Protein AF-A0A8S3EJD5-F1 (afdb_monomer)

Mean predicted aligned error: 3.76 Å

Secondary structure (DSSP, 8-state):
---HHHHHHHHHHHHHHSGGGPPPPHHHHTT-HHHHHHHHHH-

Foldseek 3Di:
DDPVVLVVVQVVQCCVQQPPPRDDDPVSPVSSVSVVVVVVVVD

Organism: NCBI:txid392030

InterPro domains:
  IPR001128 Cytochrome P450 [PF00067] (1-43)
  IPR036396 Cytochrome P450 superfamily [G3DSA:1.10.630.10] (1-43)
  IPR036396 Cytochrome P450 superfamily [SSF48264] (2-43)

Sequence (43 aa):
MTHDNVLGACREEVDRILPNGKLPTNDNLTDLVICEAIINETL

Nearest PDB structures (foldseek):
  5t6q-assembly1_A  TM=8.701E-01  e=9.716E-01  Oryctolagus cunicul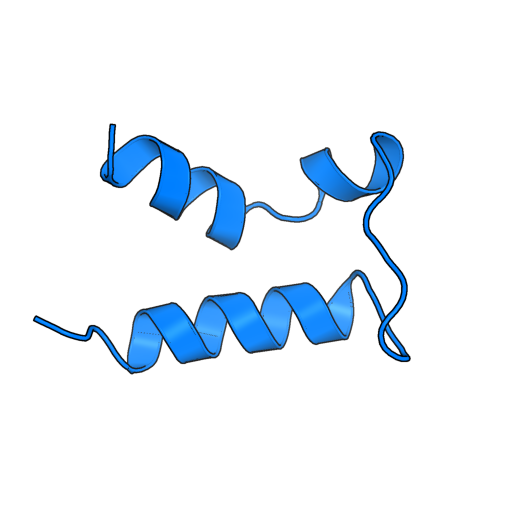us
  6c94-assembly1_A  TM=8.626E-01  e=1.606E+00  Oryctolagus cuniculus
  2lfh-assembly1_A  TM=3.367E-01  e=9.660E+00  Homo sapiens

Solvent-accessible surface area (backbone atoms only — not comparable to full-atom values): 2735 Å² total; per-residue (Å²): 133,87,56,62,69,58,56,47,54,39,49,55,51,45,52,69,77,30,54,92,78,47,78,84,51,80,84,49,56,79,71,42,55,66,54,51,52,52,55,62,71,72,107

pLDDT: mean 90.15, std 8.09, range [51.94, 96.19]

Structure (mmCIF, N/CA/C/O backbone):
data_AF-A0A8S3EJD5-F1
#
_entry.id   AF-A0A8S3EJD5-F1
#
loop_
_atom_site.group_PDB
_atom_site.id
_atom_site.type_symbol
_atom_site.label_atom_id
_atom_site.label_alt_id
_atom_site.label_comp_id
_atom_site.label_asym_id
_atom_site.label_entity_id
_atom_site.label_seq_id
_atom_site.pdbx_PDB_ins_code
_atom_site.Cartn_x
_atom_site.Cartn_y
_atom_site.Cartn_z
_atom_site.occupancy
_atom_site.B_iso_or_equiv
_atom_site.auth_seq_id
_atom_site.auth_comp_id
_atom_site.auth_asym_id
_atom_site.auth_atom_id
_atom_site.pdbx_PDB_model_num
ATOM 1 N N . MET A 1 1 ? 11.197 5.735 -16.276 1.00 51.94 1 MET A N 1
ATOM 2 C CA . MET A 1 1 ? 11.256 4.263 -16.191 1.00 51.94 1 MET A CA 1
ATOM 3 C C . MET A 1 1 ? 10.119 3.856 -15.269 1.00 51.94 1 MET A C 1
ATOM 5 O O . MET A 1 1 ? 10.150 4.254 -14.113 1.00 51.94 1 MET A O 1
ATOM 9 N N . TH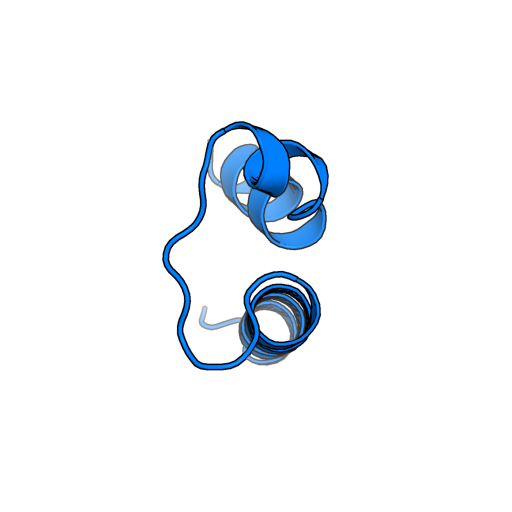R A 1 2 ? 9.057 3.232 -15.779 1.00 66.94 2 THR A N 1
ATOM 10 C CA . THR A 1 2 ? 7.991 2.696 -14.919 1.00 66.94 2 THR A CA 1
ATOM 11 C C . THR A 1 2 ? 8.479 1.366 -14.365 1.00 66.94 2 THR A C 1
ATOM 13 O O . THR A 1 2 ? 8.738 0.431 -15.117 1.00 66.94 2 THR A O 1
ATOM 16 N N . HIS A 1 3 ? 8.705 1.312 -13.055 1.00 84.75 3 HIS A N 1
ATOM 17 C CA . HIS A 1 3 ? 9.075 0.081 -12.370 1.00 84.75 3 HIS A CA 1
ATOM 18 C C . HIS A 1 3 ? 7.789 -0.675 -12.025 1.00 84.75 3 HIS A C 1
ATOM 20 O O . HIS A 1 3 ? 7.249 -0.522 -10.932 1.00 84.75 3 HIS A O 1
ATOM 26 N N . ASP A 1 4 ? 7.275 -1.464 -12.969 1.00 89.19 4 ASP A N 1
ATOM 27 C CA . ASP A 1 4 ? 5.978 -2.147 -12.823 1.00 89.19 4 ASP A CA 1
ATOM 28 C C . ASP A 1 4 ? 5.921 -3.046 -11.577 1.00 89.19 4 ASP A C 1
ATOM 30 O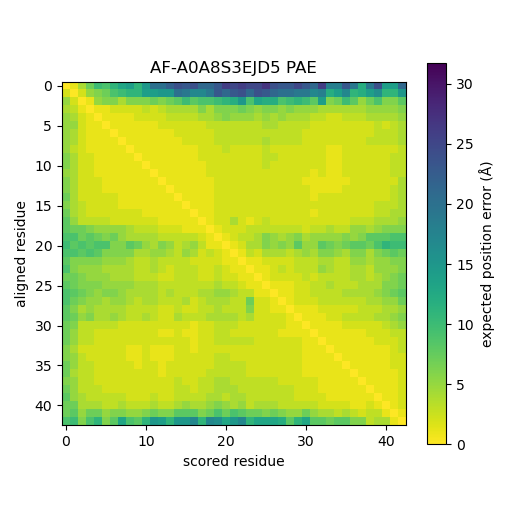 O . ASP A 1 4 ? 4.895 -3.113 -10.905 1.00 89.19 4 ASP A O 1
ATOM 34 N N . ASN A 1 5 ? 7.051 -3.654 -11.203 1.00 91.19 5 ASN A N 1
ATOM 35 C CA . ASN A 1 5 ? 7.175 -4.451 -9.980 1.00 91.19 5 ASN A CA 1
ATOM 36 C C . ASN A 1 5 ? 6.990 -3.609 -8.707 1.00 91.19 5 ASN A C 1
ATOM 38 O O . ASN A 1 5 ? 6.383 -4.068 -7.744 1.00 91.19 5 ASN A O 1
ATOM 42 N N . VAL A 1 6 ? 7.490 -2.371 -8.708 1.00 91.19 6 VAL A N 1
ATOM 43 C CA . VAL A 1 6 ? 7.376 -1.439 -7.576 1.00 91.19 6 VAL A CA 1
ATOM 44 C C . VAL A 1 6 ? 5.933 -0.955 -7.449 1.00 91.19 6 VAL A C 1
ATOM 46 O O . VAL A 1 6 ? 5.365 -0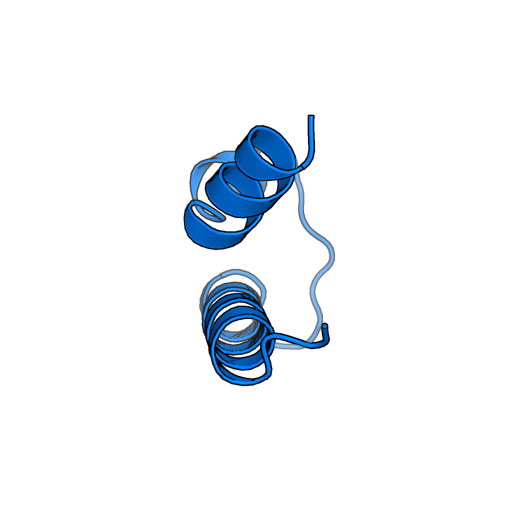.968 -6.361 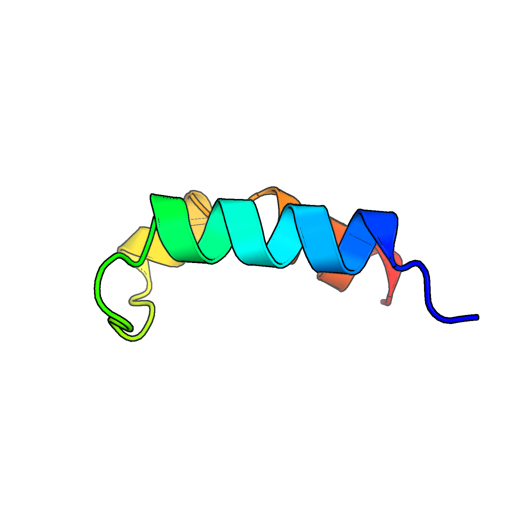1.00 91.19 6 VAL A O 1
ATOM 49 N N . LEU A 1 7 ? 5.295 -0.622 -8.577 1.00 92.19 7 LEU A N 1
ATOM 50 C CA . LEU A 1 7 ? 3.876 -0.270 -8.602 1.00 92.19 7 LEU A CA 1
ATOM 51 C C . LEU A 1 7 ? 2.986 -1.433 -8.132 1.00 92.19 7 LEU A C 1
ATOM 53 O O . LEU A 1 7 ? 2.008 -1.203 -7.421 1.00 92.19 7 LEU A O 1
ATOM 57 N N . GLY A 1 8 ? 3.316 -2.668 -8.520 1.00 95.06 8 GLY A N 1
ATOM 58 C CA . GLY A 1 8 ? 2.643 -3.875 -8.038 1.00 95.06 8 GLY A CA 1
ATOM 59 C C . GLY A 1 8 ? 2.743 -4.014 -6.520 1.00 95.06 8 GLY A C 1
ATOM 60 O O . GLY A 1 8 ? 1.717 -4.129 -5.855 1.00 95.06 8 GLY A O 1
ATOM 61 N N . ALA A 1 9 ? 3.953 -3.887 -5.970 1.00 94.81 9 ALA A N 1
ATOM 62 C CA . ALA A 1 9 ? 4.190 -3.972 -4.532 1.00 94.81 9 ALA A CA 1
ATOM 63 C C . ALA A 1 9 ? 3.431 -2.892 -3.735 1.00 94.81 9 ALA A C 1
ATOM 65 O O . ALA A 1 9 ? 2.824 -3.200 -2.711 1.00 94.81 9 ALA A O 1
ATOM 66 N N . CYS A 1 10 ? 3.382 -1.647 -4.230 1.00 93.88 10 CYS A N 1
ATOM 67 C CA . CYS A 1 10 ? 2.548 -0.598 -3.633 1.00 93.88 10 CYS A CA 1
ATOM 68 C C . CYS A 1 10 ? 1.066 -0.964 -3.616 1.00 93.88 10 CYS A C 1
ATOM 70 O O . CYS A 1 10 ? 0.384 -0.730 -2.624 1.00 93.88 10 CYS A O 1
ATOM 72 N N . ARG A 1 11 ? 0.546 -1.502 -4.725 1.00 93.88 11 ARG A N 1
ATOM 73 C CA . ARG A 1 11 ? -0.874 -1.864 -4.828 1.00 93.88 11 ARG A CA 1
ATOM 74 C C . ARG A 1 11 ? -1.233 -2.984 -3.865 1.00 93.88 11 ARG A C 1
ATOM 76 O O . ARG A 1 11 ? -2.217 -2.854 -3.151 1.00 93.88 11 ARG A O 1
ATOM 83 N N . GLU A 1 12 ? -0.415 -4.029 -3.800 1.00 95.81 12 GLU A N 1
ATOM 84 C CA . GLU A 1 12 ? -0.616 -5.137 -2.861 1.00 95.81 12 GLU A CA 1
ATOM 85 C C . GLU A 1 12 ? -0.595 -4.660 -1.404 1.00 95.81 12 GLU A C 1
ATOM 87 O O . GLU A 1 12 ? -1.414 -5.090 -0.590 1.00 95.81 12 GLU A O 1
ATOM 92 N N . GLU A 1 13 ? 0.310 -3.739 -1.068 1.00 96.19 13 GLU A N 1
ATOM 93 C CA . GLU A 1 13 ? 0.369 -3.140 0.262 1.00 96.19 13 GLU A CA 1
ATOM 94 C C . GLU A 1 13 ? -0.889 -2.324 0.584 1.00 96.19 13 GLU A C 1
ATOM 96 O O . GLU A 1 13 ? -1.491 -2.514 1.647 1.00 96.19 13 GLU A O 1
ATOM 101 N N . VAL A 1 14 ? -1.303 -1.455 -0.341 1.00 95.06 14 VAL A N 1
ATOM 102 C CA . VAL A 1 14 ? -2.509 -0.632 -0.207 1.00 95.06 14 VAL A CA 1
ATOM 103 C C . VAL A 1 14 ?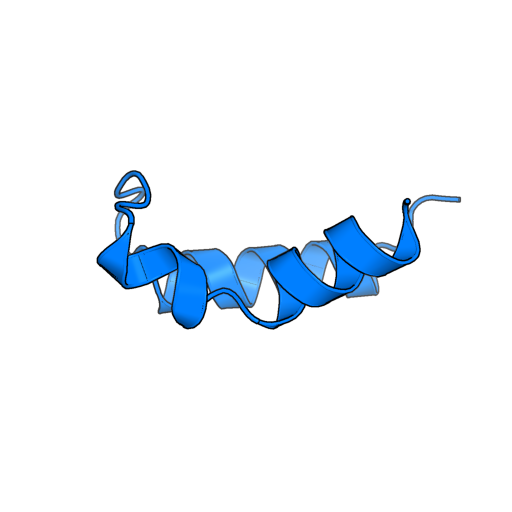 -3.747 -1.509 -0.064 1.00 95.06 14 VAL A C 1
ATOM 105 O O . VAL A 1 14 ? -4.515 -1.303 0.868 1.00 95.06 14 VAL A O 1
ATOM 108 N N . ASP A 1 15 ? -3.923 -2.524 -0.907 1.00 95.06 15 ASP A N 1
ATOM 109 C CA . ASP A 1 15 ? -5.087 -3.414 -0.853 1.00 95.06 15 ASP A CA 1
ATOM 110 C C . ASP A 1 15 ? -5.144 -4.208 0.462 1.00 95.06 15 ASP A C 1
ATOM 112 O O . ASP A 1 15 ? -6.226 -4.471 0.996 1.00 95.06 15 ASP A O 1
ATOM 116 N N . ARG A 1 16 ? -3.978 -4.561 1.019 1.00 95.25 16 ARG A N 1
ATOM 117 C CA . ARG A 1 16 ? -3.865 -5.271 2.298 1.00 95.25 16 ARG A CA 1
ATOM 118 C C . ARG A 1 16 ? -4.211 -4.386 3.499 1.00 95.25 16 ARG A C 1
ATOM 120 O O . ARG A 1 16 ? -4.878 -4.859 4.417 1.00 95.25 16 ARG A O 1
ATOM 127 N N . ILE A 1 17 ? -3.734 -3.142 3.528 1.00 94.44 17 ILE A N 1
ATOM 128 C CA . ILE A 1 17 ? -3.868 -2.237 4.689 1.00 94.44 17 ILE A CA 1
ATOM 129 C C . ILE A 1 17 ? -5.150 -1.407 4.619 1.00 94.44 17 ILE A C 1
ATOM 131 O O . ILE A 1 17 ? -5.764 -1.103 5.644 1.00 94.44 17 ILE A O 1
ATOM 135 N N . LEU A 1 18 ? -5.586 -1.073 3.408 1.00 94.44 18 LEU A N 1
ATOM 136 C CA . LEU A 1 18 ? -6.753 -0.250 3.110 1.00 94.44 18 LEU A CA 1
ATOM 137 C C . LEU A 1 18 ? -7.786 -1.047 2.295 1.00 94.44 18 LEU A C 1
ATOM 139 O O . LEU A 1 18 ? -8.136 -0.665 1.172 1.00 94.44 18 LEU A O 1
ATOM 143 N N . PRO A 1 19 ? -8.324 -2.151 2.850 1.00 91.00 19 PRO A N 1
ATOM 144 C CA . PRO A 1 19 ? -9.262 -2.989 2.124 1.00 91.00 19 PRO A CA 1
ATOM 145 C C . PRO A 1 19 ? -10.529 -2.208 1.760 1.00 91.00 19 PRO A C 1
ATOM 147 O O . PRO A 1 19 ? -10.971 -1.311 2.484 1.00 91.00 19 PRO A O 1
ATOM 150 N N . ASN A 1 20 ? -11.152 -2.600 0.648 1.00 91.50 20 ASN A N 1
ATOM 151 C CA . ASN A 1 20 ? -12.388 -2.008 0.122 1.00 91.50 20 ASN A CA 1
ATOM 152 C C . ASN A 1 20 ? -12.266 -0.526 -0.279 1.00 91.50 20 ASN A C 1
ATOM 154 O O . ASN A 1 20 ? -13.253 0.209 -0.226 1.00 91.50 20 ASN A O 1
ATOM 158 N N . GLY A 1 21 ? -11.070 -0.077 -0.673 1.00 83.94 21 GLY A N 1
ATOM 159 C CA . GLY A 1 21 ? -10.855 1.294 -1.144 1.00 83.94 21 GLY A CA 1
ATOM 160 C C . GLY A 1 21 ? -10.999 2.342 -0.039 1.00 83.94 21 GLY A C 1
ATOM 161 O O . GLY A 1 21 ? -11.377 3.484 -0.307 1.00 83.94 21 GLY A O 1
ATOM 162 N N . LYS A 1 22 ? -10.740 1.952 1.214 1.00 91.00 22 LYS A N 1
ATOM 163 C CA . LYS A 1 22 ? -10.735 2.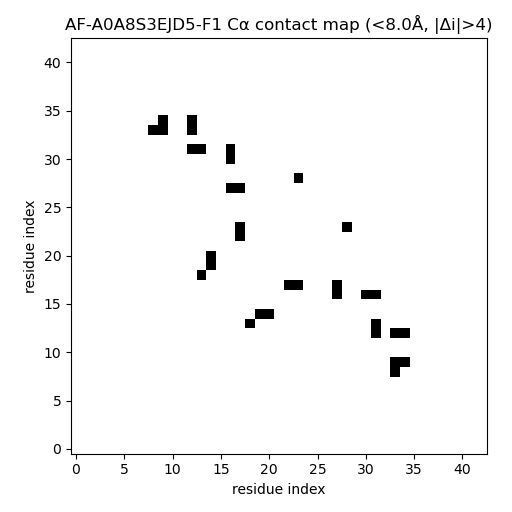876 2.347 1.00 91.00 22 LYS A CA 1
ATOM 164 C C . LYS A 1 22 ? -9.634 3.921 2.147 1.00 91.00 22 LYS A C 1
ATOM 166 O O . LYS A 1 22 ? -8.526 3.602 1.731 1.00 91.00 22 LYS A O 1
ATOM 171 N N . LEU A 1 23 ? -9.924 5.175 2.477 1.00 91.19 23 LEU A N 1
ATOM 172 C CA . LEU A 1 23 ? -8.895 6.212 2.493 1.00 91.19 23 LEU A CA 1
ATOM 173 C C . LEU A 1 23 ? -7.970 6.029 3.710 1.00 91.19 23 LEU A C 1
ATOM 175 O O . LEU A 1 23 ? -8.463 5.690 4.792 1.00 91.19 23 LEU A O 1
ATOM 179 N N . PRO A 1 24 ? -6.657 6.270 3.561 1.00 89.75 24 PRO A N 1
ATOM 180 C CA . PRO A 1 24 ? -5.724 6.191 4.677 1.00 89.75 24 PRO A CA 1
ATOM 181 C C . PRO A 1 24 ? -6.028 7.252 5.738 1.00 89.75 24 PRO A C 1
ATOM 183 O O . PRO A 1 24 ? -6.320 8.406 5.418 1.00 89.75 24 PRO A O 1
ATOM 186 N N . THR A 1 25 ? -5.926 6.867 7.010 1.00 91.94 25 THR A N 1
ATOM 187 C CA . THR A 1 25 ? -5.823 7.795 8.148 1.00 91.94 25 THR A CA 1
ATOM 188 C C . THR A 1 25 ? -4.381 7.844 8.653 1.00 91.94 25 THR A C 1
ATOM 190 O O . THR A 1 25 ? -3.566 7.017 8.251 1.00 91.94 25 THR A O 1
ATOM 193 N N . ASN A 1 26 ? -4.062 8.778 9.560 1.00 90.25 26 ASN A N 1
ATOM 194 C CA . ASN A 1 26 ? -2.728 8.855 10.177 1.00 90.25 26 ASN A CA 1
ATOM 195 C C . ASN A 1 26 ? -2.280 7.521 10.790 1.00 90.25 26 ASN A C 1
ATOM 197 O O . ASN A 1 26 ? -1.117 7.161 10.656 1.00 90.25 26 ASN A O 1
ATOM 201 N N . ASP A 1 27 ? -3.206 6.768 11.386 1.00 90.00 27 ASP A N 1
ATOM 202 C CA . ASP A 1 27 ? -2.908 5.462 11.984 1.00 90.00 27 ASP A CA 1
ATOM 203 C C . ASP A 1 27 ? -2.485 4.423 10.938 1.00 90.00 27 ASP A C 1
ATOM 205 O O . ASP A 1 27 ? -1.742 3.505 11.251 1.00 90.00 27 ASP A O 1
ATOM 209 N N . ASN A 1 28 ? -2.950 4.561 9.692 1.00 91.00 28 ASN A N 1
ATOM 210 C CA . A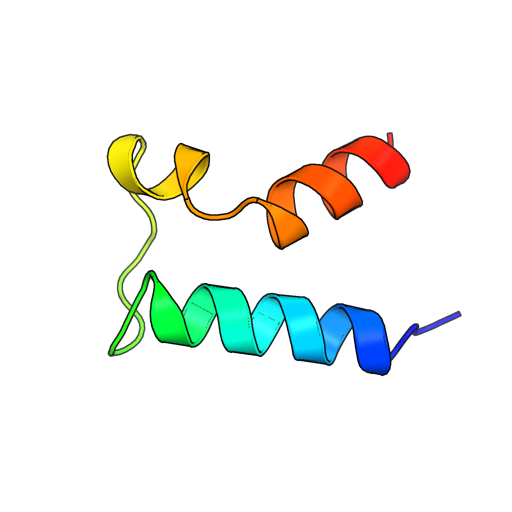SN A 1 28 ? -2.602 3.644 8.609 1.00 91.00 28 ASN A CA 1
ATOM 211 C C . ASN A 1 28 ? -1.274 4.002 7.935 1.00 91.00 28 ASN A C 1
ATOM 213 O O . ASN A 1 28 ? -0.713 3.164 7.236 1.00 91.00 28 ASN A O 1
ATOM 217 N N . LEU A 1 29 ? -0.773 5.231 8.105 1.00 89.06 29 LEU A N 1
ATOM 218 C CA . LEU A 1 29 ? 0.427 5.688 7.399 1.00 89.06 29 LEU A CA 1
ATOM 219 C C . LEU A 1 29 ? 1.674 4.915 7.828 1.00 89.06 29 LEU A C 1
ATOM 221 O O . LEU A 1 29 ? 2.497 4.594 6.980 1.00 89.06 29 LEU A O 1
ATOM 225 N N . THR A 1 30 ? 1.780 4.561 9.110 1.00 91.25 30 THR A N 1
ATOM 226 C CA . THR A 1 30 ? 2.903 3.769 9.638 1.00 91.25 30 THR A CA 1
ATOM 227 C C . THR A 1 30 ? 2.918 2.326 9.141 1.00 91.25 30 THR A C 1
ATOM 229 O O . THR A 1 30 ? 3.946 1.662 9.242 1.00 91.25 30 THR A O 1
ATOM 232 N N . ASP A 1 31 ? 1.798 1.833 8.608 1.00 94.50 31 ASP A N 1
ATOM 233 C CA . ASP A 1 31 ? 1.702 0.476 8.072 1.00 94.50 31 ASP A CA 1
ATOM 234 C C . ASP A 1 31 ? 2.079 0.417 6.578 1.00 94.50 31 ASP A C 1
ATOM 236 O O . ASP A 1 31 ? 2.438 -0.652 6.084 1.00 94.50 31 ASP A O 1
ATOM 240 N N . LEU A 1 32 ? 2.019 1.545 5.853 1.00 94.88 32 LEU A N 1
ATOM 241 C CA . LEU A 1 32 ? 2.295 1.663 4.409 1.00 94.88 32 LEU A CA 1
ATOM 242 C C . LEU A 1 32 ? 3.805 1.798 4.115 1.00 94.88 32 LEU A C 1
ATOM 244 O O . LEU A 1 32 ? 4.261 2.763 3.497 1.00 94.88 32 LEU A O 1
ATOM 248 N N . VAL A 1 33 ? 4.586 0.832 4.593 1.00 95.56 33 VAL A N 1
ATOM 249 C CA . VAL A 1 33 ? 6.059 0.862 4.628 1.00 95.56 33 VAL A CA 1
ATOM 250 C C . VAL A 1 33 ? 6.708 0.902 3.238 1.00 95.56 33 VAL A C 1
ATOM 252 O O . VAL A 1 33 ? 7.724 1.569 3.046 1.00 95.56 33 VAL A O 1
ATOM 255 N N . ILE A 1 34 ? 6.145 0.198 2.251 1.00 94.62 34 ILE A N 1
ATOM 256 C CA . ILE A 1 34 ? 6.643 0.190 0.867 1.00 94.62 34 ILE A CA 1
ATOM 257 C C . ILE A 1 34 ? 6.371 1.547 0.221 1.00 94.62 34 ILE A C 1
ATOM 259 O O . ILE A 1 34 ? 7.267 2.129 -0.393 1.00 94.62 34 ILE A O 1
ATOM 263 N N . CYS A 1 35 ? 5.159 2.080 0.387 1.00 93.88 35 CYS A N 1
ATOM 264 C CA . CYS A 1 35 ? 4.818 3.415 -0.094 1.00 93.88 35 CYS A CA 1
ATOM 265 C C . CYS A 1 35 ? 5.721 4.490 0.532 1.00 93.88 35 CYS A C 1
ATOM 267 O O . CYS A 1 35 ? 6.211 5.362 -0.184 1.00 93.88 35 CYS A O 1
ATOM 269 N N . GLU A 1 36 ? 5.991 4.409 1.838 1.00 94.06 36 GLU A N 1
ATOM 270 C CA . GLU A 1 36 ? 6.911 5.315 2.534 1.00 94.06 36 GLU A CA 1
ATOM 271 C C . GLU A 1 36 ? 8.341 5.221 1.978 1.00 94.06 36 GLU A C 1
ATOM 273 O O . GLU A 1 36 ? 8.963 6.247 1.693 1.00 94.06 36 GLU A O 1
ATOM 278 N N . ALA A 1 37 ? 8.858 4.006 1.772 1.00 93.31 37 ALA A N 1
ATOM 279 C CA . ALA A 1 37 ? 10.197 3.800 1.227 1.00 93.31 37 ALA A CA 1
ATOM 280 C C . ALA A 1 37 ? 10.364 4.442 -0.160 1.00 93.31 37 ALA A C 1
ATOM 282 O O . ALA A 1 37 ? 11.373 5.094 -0.417 1.00 93.31 37 ALA A O 1
ATOM 283 N N . ILE A 1 38 ? 9.357 4.322 -1.027 1.00 91.62 38 ILE A N 1
ATOM 284 C CA . ILE A 1 38 ? 9.391 4.883 -2.386 1.00 91.62 38 ILE A CA 1
ATOM 285 C C . ILE A 1 38 ? 9.310 6.407 -2.369 1.00 91.62 38 ILE A C 1
ATOM 287 O O . ILE A 1 38 ? 10.003 7.070 -3.143 1.00 91.62 38 ILE A O 1
ATOM 291 N N . ILE A 1 39 ? 8.481 6.980 -1.491 1.00 91.12 39 ILE A N 1
ATOM 292 C CA . ILE A 1 39 ? 8.424 8.435 -1.314 1.00 91.12 39 ILE A CA 1
ATOM 293 C C . ILE A 1 39 ? 9.802 8.949 -0.888 1.00 91.12 39 ILE A C 1
ATOM 295 O O . ILE A 1 39 ? 10.295 9.903 -1.482 1.00 91.12 39 ILE A O 1
ATOM 299 N N . ASN A 1 40 ? 10.448 8.282 0.072 1.00 92.25 40 ASN A N 1
ATOM 300 C CA . ASN A 1 40 ? 11.782 8.654 0.541 1.00 92.25 40 ASN A CA 1
ATOM 301 C C . ASN A 1 40 ? 12.888 8.430 -0.502 1.00 92.25 40 ASN A C 1
ATOM 303 O O . ASN A 1 40 ? 13.841 9.195 -0.519 1.00 92.25 40 ASN A O 1
ATOM 307 N N . GLU A 1 41 ? 12.781 7.421 -1.371 1.00 90.25 41 GLU A N 1
ATOM 308 C CA . GLU A 1 41 ? 13.712 7.223 -2.496 1.00 90.25 41 GLU A CA 1
ATOM 309 C C . GLU A 1 41 ? 13.561 8.312 -3.571 1.00 90.25 41 GLU A C 1
ATOM 311 O O . GLU A 1 41 ? 14.516 8.647 -4.269 1.00 90.25 41 GLU A O 1
ATOM 316 N N . THR A 1 42 ? 12.351 8.855 -3.722 1.00 85.00 42 THR A N 1
ATOM 317 C CA . THR A 1 42 ? 12.048 9.882 -4.728 1.00 85.00 42 THR A CA 1
ATOM 318 C C . THR A 1 42 ? 12.519 11.282 -4.310 1.00 85.00 42 THR A C 1
ATOM 320 O O . THR A 1 42 ? 12.699 12.138 -5.180 1.00 85.00 42 THR A O 1
ATOM 323 N N . LEU A 1 43 ? 12.676 11.528 -3.005 1.00 72.38 43 LEU A N 1
ATOM 324 C CA . LEU A 1 43 ? 13.117 12.804 -2.424 1.00 72.38 43 LEU A CA 1
ATOM 325 C C . LEU A 1 43 ? 14.642 12.970 -2.475 1.00 72.38 43 LEU A C 1
ATOM 327 O O . LEU A 1 43 ? 15.072 14.111 -2.765 1.00 72.38 43 LEU A O 1
#

Radius of gyration: 10.73 Å; Cα contacts (8 Å, |Δi|>4): 17;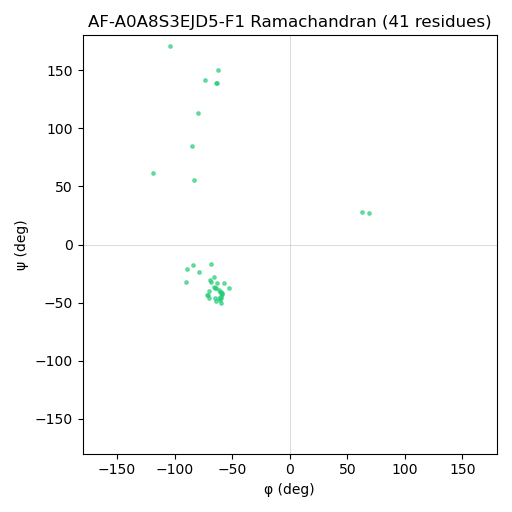 chains: 1; bounding box: 26×18×28 Å